Protein AF-A0A9E2Q0Q5-F1 (afdb_monomer_lite)

Radius of gyration: 14.55 Å; chains: 1; bounding box: 41×34×31 Å

Sequence (97 aa):
NTVNPRRARIRVMRDGNRYYPVIAGPFVDAACTSKQFIVIGDQTYDMCALCRASCPQKPYFIEAETGIPLKCDFCGIPPSPSCVRWCNSGALELVED

Structure (mmCIF, N/CA/C/O backbone):
data_AF-A0A9E2Q0Q5-F1
#
_entry.id   AF-A0A9E2Q0Q5-F1
#
loop_
_atom_site.group_PDB
_atom_site.id
_atom_site.type_symbol
_atom_site.label_atom_id
_atom_site.label_alt_id
_atom_site.label_comp_id
_atom_site.label_asym_id
_atom_site.label_entity_id
_atom_site.label_seq_id
_atom_site.pdbx_PDB_ins_code
_atom_site.Cartn_x
_atom_site.Cartn_y
_atom_site.Cartn_z
_atom_site.occupancy
_atom_site.B_iso_or_equiv
_atom_site.auth_seq_id
_atom_site.auth_comp_id
_atom_site.auth_asym_id
_atom_site.auth_atom_id
_atom_site.pdbx_PDB_model_num
ATOM 1 N N . ASN A 1 1 ? 23.409 -2.330 2.910 1.00 53.19 1 ASN A N 1
ATOM 2 C CA . ASN A 1 1 ? 21.984 -2.236 2.530 1.00 53.19 1 ASN A CA 1
ATOM 3 C C . ASN A 1 1 ? 21.257 -1.322 3.493 1.00 53.19 1 ASN A C 1
ATOM 5 O O . ASN A 1 1 ? 21.136 -1.6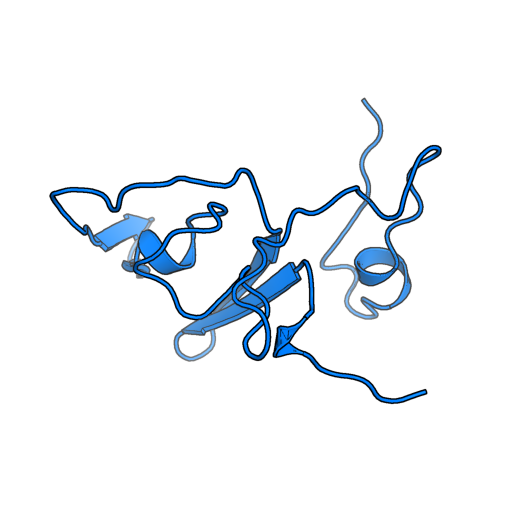70 4.659 1.00 53.19 1 ASN A O 1
ATOM 9 N N . THR A 1 2 ? 20.812 -0.158 3.023 1.00 81.81 2 THR A N 1
ATOM 10 C CA . THR A 1 2 ? 19.992 0.773 3.812 1.00 81.81 2 THR A CA 1
ATOM 11 C C . THR A 1 2 ? 18.522 0.461 3.555 1.00 81.81 2 THR A C 1
ATOM 13 O O . THR A 1 2 ? 18.096 0.420 2.403 1.00 81.81 2 THR A O 1
ATOM 16 N N . VAL A 1 3 ? 17.748 0.220 4.612 1.00 84.81 3 VAL A N 1
ATOM 17 C CA . VAL A 1 3 ? 16.306 -0.050 4.518 1.00 84.81 3 VAL A CA 1
ATOM 18 C C . VAL A 1 3 ? 15.550 1.255 4.766 1.00 84.81 3 VAL A C 1
ATOM 20 O O . VAL A 1 3 ? 15.706 1.860 5.822 1.00 84.81 3 VAL A O 1
ATOM 23 N N . ASN A 1 4 ? 14.728 1.689 3.806 1.00 90.31 4 ASN A N 1
ATOM 24 C CA . ASN A 1 4 ? 13.882 2.880 3.936 1.00 90.31 4 ASN A CA 1
ATOM 25 C C . ASN A 1 4 ? 12.400 2.497 3.760 1.00 90.31 4 ASN A C 1
ATOM 27 O O . ASN A 1 4 ? 11.946 2.333 2.624 1.00 90.31 4 ASN A O 1
ATOM 31 N N . PRO A 1 5 ? 11.616 2.396 4.851 1.00 91.75 5 PRO A N 1
ATOM 32 C CA . PRO A 1 5 ? 10.185 2.093 4.782 1.00 91.75 5 PRO A CA 1
ATOM 33 C C . PRO A 1 5 ? 9.363 3.087 3.947 1.00 91.75 5 PRO A C 1
ATOM 35 O O . PRO A 1 5 ? 8.274 2.740 3.494 1.00 91.75 5 PRO A O 1
ATOM 38 N N . ARG A 1 6 ? 9.860 4.311 3.705 1.00 90.88 6 ARG A N 1
ATOM 39 C CA . ARG A 1 6 ? 9.184 5.294 2.839 1.00 90.88 6 ARG A CA 1
ATOM 40 C C . ARG A 1 6 ? 9.251 4.926 1.355 1.00 90.88 6 ARG A C 1
ATOM 42 O O . ARG A 1 6 ? 8.417 5.398 0.595 1.00 90.88 6 ARG A O 1
ATOM 49 N N . ARG A 1 7 ? 10.188 4.056 0.957 1.00 92.94 7 ARG A N 1
ATOM 50 C CA . ARG A 1 7 ? 10.315 3.527 -0.415 1.00 92.94 7 ARG A CA 1
ATOM 51 C C . ARG A 1 7 ? 9.603 2.181 -0.607 1.00 92.94 7 ARG A C 1
ATOM 53 O O . ARG A 1 7 ? 9.697 1.577 -1.673 1.00 92.94 7 ARG A O 1
ATOM 60 N N . ALA A 1 8 ? 8.909 1.681 0.417 1.00 94.88 8 ALA A N 1
ATOM 61 C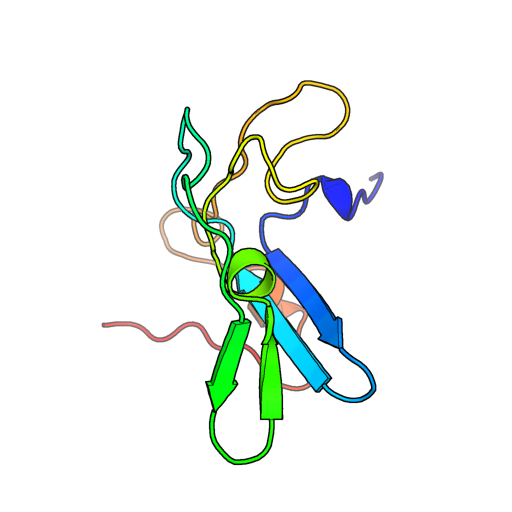 CA . ALA A 1 8 ? 8.202 0.412 0.333 1.00 94.88 8 ALA A CA 1
ATOM 62 C C . ALA A 1 8 ? 6.966 0.512 -0.579 1.00 94.88 8 ALA A C 1
ATOM 64 O O . ALA A 1 8 ? 6.190 1.465 -0.515 1.00 94.88 8 ALA A O 1
ATOM 65 N N . ARG A 1 9 ? 6.749 -0.525 -1.396 1.00 97.12 9 ARG A N 1
ATOM 66 C CA . ARG A 1 9 ? 5.563 -0.680 -2.266 1.00 97.12 9 ARG A CA 1
ATOM 67 C C . ARG A 1 9 ? 4.376 -1.334 -1.546 1.00 97.12 9 ARG A C 1
ATOM 69 O O . ARG A 1 9 ? 3.362 -1.634 -2.164 1.00 97.12 9 ARG A O 1
ATOM 76 N N . ILE A 1 10 ? 4.506 -1.558 -0.242 1.00 97.69 10 ILE A N 1
ATOM 77 C CA . ILE A 1 10 ? 3.465 -2.009 0.679 1.00 97.69 10 ILE A CA 1
ATOM 78 C C . ILE A 1 10 ? 3.625 -1.229 1.980 1.00 97.69 10 ILE A C 1
ATOM 80 O O . ILE A 1 10 ? 4.750 -0.990 2.426 1.00 97.69 10 ILE A O 1
ATOM 84 N N . ARG A 1 11 ? 2.514 -0.819 2.587 1.00 96.44 11 ARG A N 1
ATOM 85 C CA . ARG A 1 11 ? 2.514 -0.086 3.852 1.00 96.44 11 ARG A CA 1
ATOM 86 C C . ARG A 1 11 ? 1.456 -0.646 4.784 1.00 96.44 11 ARG A C 1
ATOM 88 O O . ARG A 1 11 ? 0.312 -0.815 4.383 1.00 96.44 11 ARG A O 1
ATOM 95 N N . VAL A 1 12 ? 1.838 -0.917 6.027 1.00 96.25 12 VAL A N 1
ATOM 96 C CA . VAL A 1 12 ? 0.884 -1.298 7.070 1.00 96.25 12 VAL A CA 1
ATOM 97 C C . VAL A 1 12 ? 0.309 -0.026 7.663 1.00 96.25 12 VAL A C 1
ATOM 99 O O . VAL A 1 12 ? 1.021 0.757 8.296 1.00 96.25 12 VAL A O 1
ATOM 102 N N . MET A 1 13 ? -0.975 0.191 7.430 1.00 95.38 13 MET A N 1
ATOM 103 C CA . MET A 1 13 ? -1.712 1.281 8.039 1.00 95.38 13 MET A CA 1
ATOM 104 C C . MET A 1 13 ? -2.150 0.839 9.429 1.00 95.38 13 MET A C 1
ATOM 106 O O . MET A 1 13 ? -2.670 -0.265 9.603 1.00 95.38 13 MET A O 1
ATOM 110 N N . ARG A 1 14 ? -1.886 1.687 10.422 1.00 94.19 14 ARG A N 1
ATOM 111 C CA . ARG A 1 14 ? -2.219 1.428 11.819 1.00 94.19 14 ARG A CA 1
ATOM 112 C C . ARG A 1 14 ? -3.283 2.411 12.268 1.00 94.19 14 ARG A C 1
ATOM 114 O O . ARG A 1 14 ? -3.067 3.617 12.187 1.00 94.19 14 ARG A O 1
ATOM 121 N N . ASP A 1 15 ? -4.377 1.881 12.791 1.00 92.06 15 ASP A N 1
ATOM 122 C CA . ASP A 1 15 ? -5.470 2.658 13.366 1.00 92.06 15 ASP A CA 1
ATOM 123 C C . ASP A 1 15 ? -5.891 2.028 14.704 1.00 92.06 15 ASP A C 1
ATOM 125 O O . ASP A 1 15 ? -6.614 1.028 14.761 1.00 92.06 15 ASP A O 1
ATOM 129 N N . GLY A 1 16 ? -5.336 2.557 15.798 1.00 91.50 16 GLY A N 1
ATOM 130 C CA . GLY A 1 16 ? -5.419 1.938 17.121 1.00 91.50 16 GLY A CA 1
ATOM 131 C C . GLY A 1 16 ? -4.752 0.557 17.145 1.00 91.50 16 GLY A C 1
ATOM 132 O O . GLY A 1 16 ? -3.544 0.438 16.899 1.00 91.50 16 GLY A O 1
ATOM 133 N N . ASN A 1 17 ? -5.556 -0.474 17.425 1.00 92.06 17 ASN A N 1
ATOM 134 C CA . ASN A 1 17 ? -5.157 -1.889 17.423 1.00 92.06 17 ASN A CA 1
ATOM 135 C C . ASN A 1 17 ? -5.427 -2.593 16.080 1.00 92.06 17 ASN A C 1
ATOM 137 O O . ASN A 1 17 ? -5.297 -3.812 15.983 1.00 92.06 17 ASN A O 1
ATOM 141 N N . ARG A 1 18 ? -5.818 -1.844 15.043 1.00 91.31 18 ARG A N 1
ATOM 142 C CA . ARG A 1 18 ? -6.080 -2.370 13.701 1.00 91.31 18 ARG A CA 1
ATOM 143 C C . ARG A 1 18 ? -4.856 -2.153 12.822 1.00 91.31 18 ARG A C 1
ATOM 145 O O . ARG A 1 18 ? -4.281 -1.063 12.814 1.00 91.31 18 ARG A O 1
ATOM 152 N N . TYR A 1 19 ? -4.494 -3.183 12.064 1.00 94.94 19 TYR A N 1
ATOM 153 C CA . TYR A 1 19 ? -3.343 -3.186 11.167 1.00 94.94 19 TYR A CA 1
ATOM 154 C C . TYR A 1 19 ? -3.784 -3.729 9.817 1.00 94.94 19 TYR A C 1
ATOM 156 O O . TYR A 1 19 ? -4.161 -4.893 9.718 1.00 94.94 19 TYR A O 1
ATOM 164 N N . TYR A 1 20 ? -3.755 -2.893 8.785 1.00 94.50 20 TYR A N 1
ATOM 165 C CA . TYR A 1 20 ? -4.175 -3.291 7.446 1.00 94.50 20 TYR A CA 1
ATOM 166 C C . TYR A 1 20 ? -3.056 -2.997 6.437 1.00 94.50 20 TYR A C 1
ATOM 168 O O . TYR A 1 20 ? -2.695 -1.833 6.230 1.00 94.50 20 TYR A O 1
ATOM 176 N N . PRO A 1 21 ? -2.442 -4.038 5.842 1.00 96.88 21 PRO A N 1
ATOM 177 C CA . PRO A 1 21 ? -1.440 -3.868 4.802 1.00 96.88 21 PRO A CA 1
ATOM 178 C C . PRO A 1 21 ? -2.095 -3.398 3.500 1.00 96.88 21 PRO A C 1
ATOM 180 O O . PRO A 1 21 ? -3.021 -4.022 2.992 1.00 96.88 21 PRO A O 1
ATOM 183 N N . VAL A 1 22 ? -1.583 -2.309 2.933 1.00 97.69 22 VAL A N 1
ATOM 184 C CA . VAL A 1 22 ? -2.046 -1.737 1.665 1.00 97.69 22 VAL A CA 1
ATOM 185 C C . VAL A 1 22 ? -0.880 -1.712 0.686 1.00 97.69 22 VAL A C 1
ATOM 187 O O . VAL A 1 22 ? 0.185 -1.165 0.979 1.00 97.69 22 VAL A O 1
ATOM 190 N N . ILE A 1 23 ? -1.069 -2.318 -0.484 1.00 97.62 23 ILE A N 1
ATOM 191 C CA . ILE A 1 23 ? -0.073 -2.328 -1.560 1.00 97.62 23 ILE A CA 1
ATOM 192 C C . ILE A 1 23 ? -0.240 -1.116 -2.479 1.00 97.62 23 ILE A C 1
ATOM 194 O O . ILE A 1 23 ? -1.359 -0.725 -2.821 1.00 97.62 23 ILE A O 1
ATOM 198 N N . ALA A 1 24 ? 0.882 -0.562 -2.927 1.00 98.12 24 ALA A N 1
ATOM 199 C CA . ALA A 1 24 ? 0.925 0.552 -3.860 1.00 98.12 24 ALA A CA 1
ATOM 200 C C . ALA A 1 24 ? 0.283 0.166 -5.202 1.00 98.12 24 ALA A C 1
ATOM 202 O O . ALA A 1 24 ? 0.580 -0.884 -5.781 1.00 98.12 24 ALA A O 1
ATOM 203 N N . GLY A 1 25 ? -0.616 1.014 -5.682 1.00 97.50 25 GLY A N 1
ATOM 204 C CA . GLY A 1 25 ? -1.385 0.854 -6.909 1.00 97.50 25 GLY A CA 1
ATOM 205 C C . GLY A 1 25 ? -0.976 1.857 -7.993 1.00 97.50 25 GLY A C 1
ATOM 206 O O . GLY A 1 25 ? 0.175 2.286 -8.034 1.00 97.50 25 GLY A O 1
ATOM 207 N N . PRO A 1 26 ? -1.898 2.209 -8.907 1.00 96.50 26 PRO A N 1
ATOM 208 C CA . PRO A 1 26 ? -1.634 3.174 -9.971 1.00 96.50 26 PRO A CA 1
ATOM 209 C C . PRO A 1 26 ? -1.296 4.578 -9.452 1.00 96.50 26 PRO A C 1
ATOM 211 O O . PRO A 1 26 ? -1.755 4.994 -8.386 1.00 96.50 26 PRO A O 1
ATOM 214 N N . PHE A 1 27 ? -0.519 5.317 -10.239 1.00 97.00 27 PHE A N 1
ATOM 215 C CA . PHE A 1 27 ? -0.348 6.757 -10.072 1.00 97.00 27 PHE A CA 1
ATOM 216 C C . PHE A 1 27 ? -1.614 7.500 -10.507 1.00 97.00 27 PHE A C 1
ATOM 218 O O . PHE A 1 27 ? -2.275 7.089 -11.461 1.00 97.00 27 PHE A O 1
ATOM 225 N N . VAL A 1 28 ? -1.920 8.590 -9.806 1.00 96.75 28 VAL A N 1
ATOM 226 C CA . VAL A 1 28 ? -2.931 9.574 -10.201 1.00 96.75 28 VAL A CA 1
ATOM 227 C C . VAL A 1 28 ? -2.319 10.967 -10.095 1.00 96.75 28 VAL A C 1
ATOM 229 O O . VAL A 1 28 ? -1.621 11.269 -9.126 1.00 96.75 28 VAL A O 1
ATOM 232 N N . ASP A 1 29 ? -2.576 11.804 -11.089 1.00 95.62 29 ASP A N 1
ATOM 233 C CA . ASP A 1 29 ? -2.070 13.175 -11.190 1.00 95.62 29 ASP A CA 1
ATOM 234 C C . ASP A 1 29 ? -2.890 14.178 -10.365 1.00 95.62 29 ASP A C 1
ATOM 236 O O . ASP A 1 29 ? -2.358 15.194 -9.920 1.00 95.62 29 ASP A O 1
ATOM 240 N N . ALA A 1 30 ? -4.159 13.863 -10.095 1.00 95.50 30 ALA A N 1
ATOM 241 C CA . ALA A 1 30 ? -5.059 14.676 -9.289 1.00 95.50 30 ALA A CA 1
ATOM 242 C C . A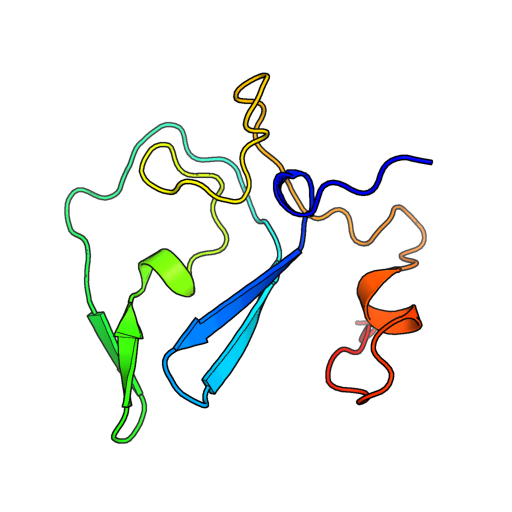LA A 1 30 ? -5.531 13.965 -8.009 1.00 95.50 30 ALA A C 1
ATOM 244 O O . ALA A 1 30 ? -5.604 12.737 -7.910 1.00 95.50 30 ALA A O 1
ATOM 245 N N . ALA 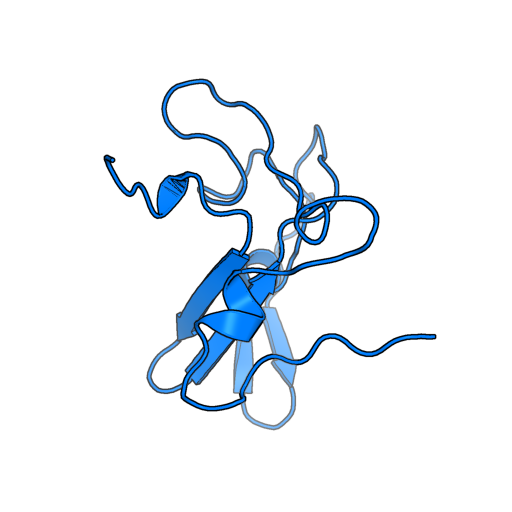A 1 31 ? -5.876 14.767 -7.002 1.00 95.56 31 ALA A N 1
ATOM 246 C CA . ALA A 1 31 ? -6.566 14.299 -5.807 1.00 95.56 31 ALA A CA 1
ATOM 247 C C . ALA A 1 31 ? -8.085 14.261 -6.029 1.00 95.56 31 ALA A C 1
ATOM 249 O O . ALA A 1 31 ? -8.626 15.015 -6.837 1.00 95.56 31 ALA A O 1
ATOM 250 N N . CYS A 1 32 ? -8.788 13.424 -5.263 1.00 95.75 32 CYS A N 1
ATOM 251 C CA . CYS A 1 32 ? -10.247 13.457 -5.225 1.00 95.75 32 CYS A CA 1
ATOM 252 C C . CYS A 1 32 ? -10.741 14.806 -4.682 1.00 95.75 32 CYS A C 1
ATOM 254 O O . CYS A 1 32 ? -10.185 15.330 -3.715 1.00 95.75 32 CYS A O 1
ATOM 256 N N . THR A 1 33 ? -11.835 15.324 -5.246 1.00 96.19 33 THR A N 1
ATOM 257 C CA . THR A 1 33 ? -12.491 16.554 -4.767 1.00 96.19 33 THR A CA 1
ATOM 258 C C . THR A 1 33 ? -13.053 16.397 -3.355 1.00 96.19 33 THR A C 1
ATOM 260 O O . THR A 1 33 ? -13.113 17.360 -2.596 1.00 96.19 33 THR A O 1
ATOM 263 N N . SER A 1 34 ? -13.443 15.177 -2.983 1.00 93.31 34 SER A N 1
ATOM 264 C CA . SER A 1 34 ? -13.915 14.840 -1.646 1.00 93.31 34 SER A CA 1
ATOM 265 C C . SER A 1 34 ? -13.102 13.690 -1.061 1.00 93.31 34 SER A C 1
ATOM 267 O O . SER A 1 34 ? -12.803 12.691 -1.718 1.00 93.31 34 SER A O 1
ATOM 269 N N . LYS A 1 35 ? -12.740 13.845 0.211 1.00 91.50 35 LYS A N 1
ATOM 270 C CA . LYS A 1 35 ? -12.241 12.757 1.050 1.00 91.50 35 LYS A CA 1
ATOM 271 C C . LYS A 1 35 ? -13.404 12.256 1.879 1.00 91.50 35 LYS A C 1
ATOM 273 O O . LYS A 1 35 ? -14.212 13.057 2.345 1.00 91.50 35 LYS A O 1
ATOM 278 N N . GLN A 1 36 ? -13.487 10.949 2.057 1.00 93.88 36 GLN A N 1
ATOM 279 C CA . GLN A 1 36 ? -14.579 10.341 2.799 1.00 93.88 36 GLN A CA 1
ATOM 280 C C . GLN A 1 36 ? -14.020 9.338 3.795 1.00 93.88 36 GLN A C 1
ATOM 282 O O . GLN A 1 36 ? -12.961 8.743 3.585 1.00 93.88 36 GLN A O 1
ATOM 287 N N . PHE A 1 37 ? -14.767 9.161 4.873 1.00 95.06 37 PHE A N 1
ATOM 288 C CA . PHE A 1 37 ? -14.627 8.020 5.752 1.00 95.06 37 PHE A CA 1
ATOM 289 C C . PHE A 1 37 ? -15.665 6.980 5.346 1.00 95.06 37 PHE A C 1
ATOM 291 O O . PHE A 1 37 ? -16.774 7.337 4.945 1.00 95.06 37 PHE A O 1
ATOM 298 N N . ILE A 1 38 ? -15.307 5.708 5.453 1.00 93.69 38 ILE A N 1
ATOM 299 C CA . ILE A 1 38 ? -16.233 4.594 5.259 1.00 93.69 38 ILE A CA 1
ATOM 300 C C . ILE A 1 38 ? -16.441 3.878 6.588 1.00 93.69 38 ILE A C 1
ATOM 302 O O . ILE A 1 38 ? -15.495 3.703 7.356 1.00 93.69 38 ILE A O 1
ATOM 306 N N . VAL A 1 39 ? -17.680 3.475 6.858 1.00 95.06 39 VAL A N 1
ATOM 307 C CA . VAL A 1 39 ? -18.021 2.631 8.005 1.00 95.06 39 VAL A CA 1
ATOM 308 C C . VAL A 1 39 ? -18.163 1.196 7.509 1.00 95.06 39 VAL A C 1
ATOM 310 O O . VAL A 1 39 ? -18.941 0.935 6.593 1.00 95.06 39 VAL A O 1
ATOM 313 N N . ILE A 1 40 ? -17.396 0.276 8.087 1.00 90.81 40 ILE A N 1
ATOM 314 C CA . ILE A 1 40 ? -17.465 -1.161 7.802 1.00 90.81 40 ILE A CA 1
ATOM 315 C C . ILE A 1 40 ? -17.707 -1.859 9.139 1.00 90.81 40 ILE A C 1
ATOM 317 O O . ILE A 1 40 ? -16.856 -1.816 10.027 1.00 90.81 40 ILE A O 1
ATOM 321 N N . GLY A 1 41 ? -18.884 -2.467 9.299 1.00 91.25 41 GLY A N 1
ATOM 322 C CA . GLY A 1 41 ? -19.336 -2.949 10.605 1.00 91.25 41 GLY A CA 1
ATOM 323 C C . GLY A 1 41 ? -19.564 -1.784 11.572 1.00 91.25 41 GLY A C 1
ATOM 324 O O . GLY A 1 41 ? -20.283 -0.842 11.249 1.00 91.25 41 GLY A O 1
ATOM 325 N N . ASP A 1 42 ? -18.936 -1.841 12.741 1.00 92.31 42 ASP A N 1
ATOM 326 C CA . ASP A 1 42 ? -18.939 -0.793 13.770 1.00 92.31 42 ASP A CA 1
ATOM 327 C C . ASP A 1 42 ? -17.693 0.113 13.707 1.00 92.31 42 ASP A C 1
ATOM 329 O O . ASP A 1 42 ? -17.460 0.933 14.595 1.00 92.31 42 ASP A O 1
ATOM 333 N N . GLN A 1 43 ? -16.879 -0.032 12.658 1.00 91.81 43 GLN A N 1
ATOM 334 C CA . GLN A 1 43 ? -15.583 0.621 12.539 1.00 91.81 43 GLN A CA 1
ATOM 335 C C . GLN A 1 43 ? -15.568 1.672 11.430 1.00 91.81 43 GLN A C 1
ATOM 337 O O . GLN A 1 43 ? -15.960 1.409 10.294 1.00 91.81 43 GLN A O 1
ATOM 342 N N . THR A 1 44 ? -15.020 2.846 11.740 1.00 94.81 44 THR A N 1
ATOM 343 C CA . THR A 1 44 ? -14.775 3.918 10.766 1.00 94.81 44 THR A CA 1
ATOM 344 C C . THR A 1 44 ? -13.344 3.836 10.234 1.00 94.81 44 THR A C 1
ATOM 346 O O . THR A 1 44 ? -12.403 3.631 11.008 1.00 94.81 44 THR A O 1
ATOM 349 N N . TYR A 1 45 ? -13.183 4.017 8.922 1.00 93.62 45 TYR A N 1
ATOM 350 C CA . TYR A 1 45 ? -11.909 3.988 8.205 1.00 93.62 45 TYR A CA 1
ATOM 351 C C . TYR A 1 45 ? -11.746 5.232 7.337 1.00 93.62 45 TYR A C 1
ATOM 353 O O . TYR A 1 45 ? -12.669 5.629 6.626 1.00 93.62 45 TYR A O 1
ATOM 361 N N . ASP A 1 46 ? -10.547 5.814 7.335 1.00 94.31 46 ASP A N 1
ATOM 362 C CA . ASP A 1 46 ? -10.157 6.799 6.325 1.00 94.31 46 ASP A CA 1
ATOM 363 C C . ASP A 1 46 ? -9.999 6.095 4.968 1.00 94.31 46 ASP A C 1
ATOM 365 O O . ASP A 1 46 ? -9.117 5.246 4.794 1.00 94.31 46 ASP A O 1
ATOM 369 N N . MET A 1 47 ? -10.821 6.449 3.974 1.00 94.94 47 MET A N 1
ATOM 370 C CA . MET A 1 47 ? -10.698 5.844 2.645 1.00 94.94 47 MET A CA 1
ATOM 371 C C . MET A 1 47 ? -9.355 6.157 1.985 1.00 94.94 47 MET A C 1
ATOM 373 O O . MET A 1 47 ? -8.867 5.351 1.190 1.00 94.94 47 MET A O 1
ATOM 377 N N . CYS A 1 48 ? -8.723 7.296 2.293 1.00 95.44 48 CYS A N 1
ATOM 378 C CA . CYS A 1 48 ? -7.389 7.588 1.779 1.00 95.44 48 CYS A CA 1
ATOM 379 C C . CYS A 1 48 ? -6.375 6.555 2.279 1.00 95.44 48 CYS A C 1
ATOM 381 O O . CYS A 1 48 ? -5.520 6.145 1.489 1.00 95.44 48 CYS A O 1
ATOM 383 N N . ALA A 1 49 ? -6.517 6.091 3.527 1.00 94.31 49 ALA A N 1
ATOM 384 C CA . ALA A 1 49 ? -5.656 5.073 4.119 1.00 94.31 49 ALA A CA 1
ATOM 385 C C . ALA A 1 49 ? -5.809 3.699 3.456 1.00 94.31 49 ALA A C 1
ATOM 387 O O . ALA A 1 49 ? -4.825 2.976 3.333 1.00 94.31 49 ALA A O 1
ATOM 388 N N . LEU A 1 50 ? -7.010 3.360 2.982 1.00 94.38 50 LEU A N 1
ATOM 389 C CA . LEU A 1 50 ? -7.275 2.128 2.225 1.00 94.38 50 LEU A CA 1
ATOM 390 C C . LEU A 1 50 ? -6.923 2.258 0.734 1.00 94.38 50 LEU A C 1
ATOM 392 O O . LEU A 1 50 ? -6.701 1.267 0.036 1.00 94.38 50 LEU A O 1
ATOM 396 N N . CYS A 1 51 ? -6.878 3.487 0.222 1.00 95.88 51 CYS A N 1
ATOM 397 C CA . CYS A 1 51 ? -6.644 3.760 -1.184 1.00 95.88 51 CYS A CA 1
ATOM 398 C C . CYS A 1 51 ? -5.211 3.392 -1.597 1.00 95.88 51 CYS A C 1
ATOM 400 O O . CYS A 1 51 ? -4.225 3.918 -1.075 1.00 95.88 51 CYS A O 1
ATOM 402 N N . ARG A 1 52 ? -5.104 2.573 -2.644 1.00 97.62 52 ARG A N 1
ATOM 403 C CA . ARG A 1 52 ? -3.829 2.104 -3.203 1.00 97.62 52 ARG A CA 1
ATOM 404 C C . ARG A 1 52 ? -3.101 3.148 -4.053 1.00 97.62 52 ARG A C 1
ATOM 406 O O . ARG A 1 52 ? -1.917 2.988 -4.310 1.00 97.62 52 ARG A O 1
ATOM 413 N N . ALA A 1 53 ? -3.780 4.198 -4.513 1.00 97.56 53 ALA A N 1
ATOM 414 C CA . ALA A 1 53 ? -3.201 5.131 -5.478 1.00 97.56 53 ALA A CA 1
ATOM 415 C C . ALA A 1 53 ? -1.968 5.865 -4.926 1.00 97.56 53 ALA A C 1
ATOM 417 O O . ALA A 1 53 ? -1.986 6.320 -3.776 1.00 97.56 53 ALA A O 1
ATOM 418 N N . SER A 1 54 ? -0.947 6.043 -5.763 1.00 97.19 54 SER A N 1
ATOM 419 C CA . SER A 1 54 ? 0.099 7.042 -5.541 1.00 97.19 54 SER A CA 1
ATOM 420 C C . SER A 1 54 ? -0.472 8.410 -5.915 1.00 97.19 54 SER A C 1
ATOM 422 O O . SER A 1 54 ? -0.494 8.775 -7.087 1.00 97.19 54 SER A O 1
ATOM 424 N N . CYS A 1 55 ? -1.000 9.121 -4.922 1.00 96.12 55 CYS A N 1
ATOM 425 C CA . CYS A 1 55 ? -1.794 10.340 -5.081 1.00 96.12 55 CYS A CA 1
ATOM 426 C C . CYS A 1 55 ? -1.061 11.536 -4.464 1.00 96.12 55 CYS A C 1
ATOM 428 O O . CYS A 1 55 ? -0.549 11.386 -3.350 1.00 96.12 55 CYS A O 1
ATOM 430 N N . PRO A 1 56 ? -1.096 12.732 -5.086 1.00 93.06 56 PRO A N 1
ATOM 431 C CA . PRO A 1 56 ? -0.410 13.930 -4.583 1.00 93.06 56 PRO A CA 1
ATOM 432 C C . PRO A 1 56 ? -0.843 14.360 -3.172 1.00 93.06 56 PRO A C 1
ATOM 434 O O . PRO A 1 56 ? -0.135 15.093 -2.493 1.00 93.06 56 PRO A O 1
ATOM 437 N N . GLN A 1 57 ? -2.001 13.894 -2.703 1.00 92.00 57 GLN A N 1
ATOM 438 C CA . GLN A 1 57 ? -2.551 14.248 -1.398 1.00 92.00 57 GLN A CA 1
ATOM 439 C C . GLN A 1 57 ? -2.003 13.405 -0.234 1.00 92.00 57 GLN A C 1
ATOM 441 O O . GLN A 1 57 ? -2.207 13.773 0.929 1.00 92.00 57 GLN A O 1
ATOM 446 N N . LYS A 1 58 ? -1.379 12.255 -0.519 1.00 91.25 58 LYS A N 1
ATOM 447 C CA . LYS A 1 58 ? -0.984 11.258 0.487 1.00 91.25 58 LYS A CA 1
ATOM 448 C C . LYS A 1 58 ? 0.546 11.172 0.567 1.00 91.25 58 LYS A C 1
ATOM 450 O O . LYS A 1 58 ? 1.199 11.107 -0.466 1.00 91.25 58 LYS A O 1
ATOM 455 N N . PRO A 1 59 ? 1.141 11.087 1.770 1.00 90.06 59 PRO A N 1
ATOM 456 C CA . PRO A 1 59 ? 2.598 11.044 1.936 1.00 90.06 59 PRO A CA 1
ATOM 457 C C . PRO A 1 59 ? 3.203 9.637 1.743 1.00 90.06 59 PRO A C 1
ATOM 459 O O . PRO A 1 59 ? 4.321 9.381 2.191 1.00 90.06 59 PRO A O 1
ATOM 462 N N . TYR A 1 60 ? 2.454 8.694 1.164 1.00 93.38 60 TYR A N 1
ATOM 463 C CA . TYR A 1 60 ? 2.852 7.298 0.970 1.00 93.38 60 TYR A CA 1
ATOM 464 C C . TYR A 1 60 ? 2.617 6.850 -0.469 1.00 93.38 60 TYR A C 1
ATOM 466 O O . TYR A 1 60 ? 1.800 7.423 -1.184 1.00 93.38 60 TYR A O 1
ATOM 474 N N . PHE A 1 61 ? 3.355 5.807 -0.861 1.00 96.69 61 PHE A N 1
ATOM 475 C CA . PHE A 1 61 ? 3.488 5.343 -2.245 1.00 96.69 61 PHE A CA 1
ATOM 476 C C . PHE A 1 61 ? 4.111 6.381 -3.186 1.00 96.69 61 PHE A C 1
ATOM 478 O O . PHE A 1 61 ? 3.972 6.271 -4.393 1.00 96.69 61 PHE A O 1
ATOM 485 N N . ILE A 1 62 ? 4.840 7.346 -2.629 1.00 94.56 62 ILE A N 1
ATOM 486 C CA . ILE A 1 62 ? 5.664 8.317 -3.342 1.00 94.56 62 ILE A CA 1
ATOM 487 C C . ILE A 1 62 ? 7.019 8.326 -2.641 1.00 94.56 62 ILE A C 1
ATOM 489 O O . ILE A 1 62 ? 7.083 8.379 -1.408 1.00 94.56 62 ILE A O 1
ATOM 493 N N . GLU A 1 63 ? 8.098 8.242 -3.410 1.00 92.44 63 GLU A N 1
ATOM 494 C CA . GLU A 1 63 ? 9.446 8.387 -2.878 1.00 92.44 63 GLU A CA 1
ATOM 495 C C . GLU A 1 63 ? 9.639 9.807 -2.331 1.00 92.44 63 GLU A C 1
ATOM 497 O O . GLU A 1 63 ? 9.402 10.795 -3.019 1.00 92.44 63 GLU A O 1
ATOM 502 N N . ALA A 1 64 ? 10.055 9.912 -1.072 1.00 81.19 64 ALA A N 1
ATOM 503 C CA . ALA A 1 64 ? 10.072 11.180 -0.353 1.00 81.19 64 ALA A CA 1
ATOM 504 C C . ALA A 1 64 ? 11.096 12.175 -0.901 1.00 81.19 64 ALA A C 1
ATOM 506 O O . ALA A 1 64 ? 10.905 13.382 -0.795 1.00 81.19 64 ALA A O 1
ATOM 507 N N . GLU A 1 65 ? 12.194 11.648 -1.427 1.00 85.00 65 GLU A N 1
ATOM 508 C CA . GLU A 1 65 ? 13.348 12.408 -1.875 1.00 85.00 65 GLU A CA 1
ATOM 50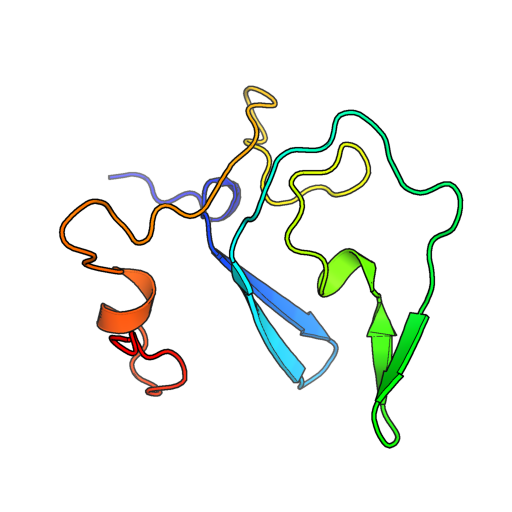9 C C . GLU A 1 65 ? 13.183 12.890 -3.324 1.00 85.00 65 GLU A C 1
ATOM 511 O O . GLU A 1 65 ? 13.635 13.978 -3.665 1.00 85.00 65 GLU A O 1
ATOM 516 N N . THR A 1 66 ? 12.524 12.094 -4.171 1.00 90.38 66 THR A N 1
ATOM 517 C CA . THR A 1 66 ? 12.423 12.334 -5.622 1.00 90.38 66 THR A CA 1
ATOM 518 C C . THR A 1 66 ? 11.012 12.692 -6.086 1.00 90.38 66 THR A C 1
ATOM 520 O O . THR A 1 66 ? 10.843 13.185 -7.197 1.00 90.38 66 THR A O 1
ATOM 523 N N . GLY A 1 67 ? 9.987 12.416 -5.276 1.00 89.94 67 GLY A N 1
ATOM 524 C CA . GLY A 1 67 ? 8.588 12.540 -5.681 1.00 89.94 67 GLY A CA 1
ATOM 525 C C . GLY A 1 67 ? 8.120 11.450 -6.651 1.00 89.94 67 GLY A C 1
ATOM 526 O O . GLY A 1 67 ? 7.014 11.549 -7.177 1.00 89.94 67 GLY A O 1
ATOM 527 N N . ILE A 1 68 ? 8.927 10.410 -6.900 1.00 93.75 68 ILE A N 1
ATOM 528 C CA . ILE A 1 68 ? 8.589 9.358 -7.862 1.00 93.75 68 ILE A CA 1
ATOM 529 C C . ILE A 1 68 ? 7.456 8.473 -7.309 1.00 93.75 68 ILE A C 1
ATOM 531 O O . ILE A 1 68 ? 7.595 7.912 -6.215 1.00 93.75 68 ILE A O 1
ATOM 535 N N . PRO A 1 69 ? 6.352 8.294 -8.059 1.00 96.31 69 PRO A N 1
ATOM 536 C CA . PRO A 1 69 ? 5.292 7.353 -7.720 1.00 96.31 69 PRO A CA 1
ATOM 537 C C . PRO A 1 69 ? 5.803 5.916 -7.600 1.00 96.31 69 PRO A C 1
ATOM 539 O O . PRO A 1 69 ? 6.516 5.411 -8.468 1.00 96.31 69 PRO A O 1
ATOM 542 N N . LEU A 1 70 ? 5.385 5.225 -6.547 1.00 97.06 70 LEU A N 1
ATOM 543 C CA . LEU A 1 70 ? 5.689 3.818 -6.314 1.00 97.06 70 LEU A CA 1
ATOM 544 C C . LEU A 1 70 ? 4.479 2.965 -6.696 1.00 97.06 70 LEU A C 1
ATOM 546 O O . LEU A 1 70 ? 3.338 3.315 -6.403 1.00 97.06 70 LEU A O 1
ATOM 550 N N . LYS A 1 71 ? 4.736 1.801 -7.295 1.00 97.31 71 LYS A N 1
ATOM 551 C CA . LYS A 1 71 ? 3.719 0.803 -7.645 1.00 97.31 71 LYS A CA 1
ATOM 552 C C . LYS A 1 71 ? 4.230 -0.589 -7.292 1.00 97.31 71 LYS A C 1
ATOM 554 O O . LYS A 1 71 ? 5.405 -0.878 -7.507 1.00 97.31 71 LYS A O 1
ATOM 559 N N . CYS A 1 72 ? 3.371 -1.436 -6.727 1.00 97.88 72 CYS A N 1
ATOM 560 C CA . CYS A 1 72 ? 3.700 -2.838 -6.496 1.00 97.88 72 CYS A CA 1
ATOM 561 C C . CYS A 1 72 ? 3.704 -3.598 -7.828 1.00 97.88 72 CYS A C 1
ATOM 563 O O . CYS A 1 72 ? 2.764 -3.499 -8.614 1.00 97.88 72 CYS A O 1
ATOM 565 N N . ASP A 1 73 ? 4.767 -4.356 -8.049 1.00 96.62 73 ASP A N 1
ATOM 566 C CA . ASP A 1 73 ? 5.044 -5.186 -9.221 1.00 96.62 73 ASP A CA 1
ATOM 567 C C . ASP A 1 73 ? 5.132 -6.675 -8.850 1.00 96.62 73 ASP A C 1
ATOM 569 O O . ASP A 1 73 ? 5.710 -7.459 -9.591 1.00 96.62 73 ASP A O 1
ATOM 573 N N . PHE A 1 74 ? 4.636 -7.050 -7.663 1.00 96.75 74 PHE A N 1
ATOM 574 C CA . PHE A 1 74 ? 4.756 -8.398 -7.086 1.00 96.75 74 PHE A CA 1
ATOM 575 C C . PHE A 1 74 ? 6.195 -8.948 -7.059 1.00 96.75 74 PHE A C 1
ATOM 577 O O . PHE A 1 74 ? 6.415 -10.158 -7.020 1.00 96.75 74 PHE A O 1
ATOM 584 N N . CYS A 1 75 ? 7.180 -8.044 -7.010 1.00 96.94 75 CYS A N 1
ATOM 585 C CA . CYS A 1 75 ? 8.605 -8.361 -7.080 1.00 96.94 75 CYS A CA 1
ATOM 586 C C . CYS A 1 75 ? 9.039 -9.045 -8.390 1.00 96.94 75 CYS A C 1
ATOM 588 O O . CYS A 1 75 ? 10.017 -9.790 -8.385 1.00 96.94 75 CYS A O 1
ATOM 590 N N . GLY A 1 76 ? 8.368 -8.741 -9.504 1.00 94.75 76 GLY A N 1
ATOM 591 C CA . GLY A 1 76 ? 8.782 -9.143 -10.847 1.00 94.75 76 GLY A CA 1
ATOM 592 C C . GLY A 1 76 ? 7.908 -10.229 -11.468 1.00 94.75 76 GLY A C 1
ATOM 593 O O . GLY A 1 76 ? 6.824 -10.543 -10.983 1.00 94.75 76 GLY A O 1
ATOM 594 N N . ILE A 1 77 ? 8.389 -10.763 -12.592 1.00 94.56 77 ILE A N 1
ATOM 595 C CA . ILE A 1 77 ? 7.762 -11.847 -13.352 1.00 94.56 77 ILE A CA 1
ATOM 596 C C . ILE A 1 77 ? 8.829 -12.946 -13.512 1.00 94.56 77 ILE A C 1
ATOM 598 O O . ILE A 1 77 ? 9.860 -12.673 -14.131 1.00 94.56 77 ILE A O 1
ATOM 602 N N . PRO A 1 78 ? 8.627 -14.157 -12.963 1.00 93.81 78 PRO A N 1
ATOM 603 C CA . PRO A 1 78 ? 7.451 -14.587 -12.201 1.00 93.81 78 PRO A CA 1
ATOM 604 C C . PRO A 1 78 ? 7.324 -13.866 -10.838 1.00 93.81 78 PRO A C 1
ATOM 606 O O . PRO A 1 78 ? 8.339 -13.432 -10.285 1.00 93.81 78 PRO A O 1
ATOM 609 N N . PRO A 1 79 ? 6.102 -13.727 -10.288 1.00 96.25 79 PRO A N 1
ATOM 610 C CA . PRO A 1 79 ? 5.882 -13.111 -8.979 1.00 96.25 79 PRO A CA 1
ATOM 611 C C . PRO A 1 79 ? 6.680 -13.793 -7.858 1.00 96.25 79 PRO A C 1
ATOM 613 O O . PRO A 1 79 ? 6.619 -15.006 -7.684 1.00 96.25 79 PRO A O 1
ATOM 616 N N . SER A 1 80 ? 7.404 -13.008 -7.055 1.00 96.44 80 SER A N 1
ATOM 617 C CA . SER A 1 80 ? 8.150 -13.504 -5.883 1.00 96.44 80 SER A CA 1
ATOM 618 C C . SER A 1 80 ? 8.107 -12.486 -4.729 1.00 96.44 80 SER A C 1
ATOM 620 O O . SER A 1 80 ? 9.138 -11.913 -4.343 1.00 96.44 80 SER A O 1
ATOM 622 N N . PRO A 1 81 ? 6.916 -12.205 -4.170 1.00 97.56 81 PRO A N 1
ATOM 623 C CA . PRO A 1 81 ? 6.703 -11.109 -3.237 1.00 97.56 81 PRO A CA 1
ATOM 624 C C . PRO A 1 81 ? 7.480 -11.301 -1.932 1.00 97.56 81 PRO A C 1
ATOM 626 O O . PRO A 1 81 ? 7.158 -12.130 -1.081 1.00 97.56 81 PRO A O 1
ATOM 629 N N . SER A 1 82 ? 8.483 -10.448 -1.726 1.00 96.69 82 SER A N 1
ATOM 630 C CA . SER A 1 82 ? 9.293 -10.469 -0.503 1.00 96.69 82 SER A CA 1
ATOM 631 C C . SER A 1 82 ? 8.457 -10.182 0.748 1.00 96.69 82 SER A C 1
ATOM 633 O O . SER A 1 82 ? 8.730 -10.737 1.806 1.00 96.69 82 SER A O 1
ATOM 635 N N . CYS A 1 83 ? 7.412 -9.356 0.643 1.00 97.44 83 CYS A N 1
ATOM 636 C CA . CYS A 1 83 ? 6.517 -9.073 1.765 1.00 97.44 83 CYS A CA 1
ATOM 637 C C . CYS A 1 83 ? 5.783 -10.319 2.278 1.00 97.44 83 CYS A C 1
ATOM 639 O O . CYS A 1 83 ? 5.604 -10.425 3.484 1.00 97.44 83 CYS A O 1
ATOM 641 N N . VAL A 1 84 ? 5.426 -11.263 1.400 1.00 97.81 84 VAL A N 1
ATOM 642 C CA . VAL A 1 84 ? 4.835 -12.556 1.783 1.00 97.81 84 VAL A CA 1
ATOM 643 C C . VAL A 1 84 ? 5.885 -13.411 2.489 1.00 97.81 84 VAL A C 1
ATOM 645 O O . VAL A 1 84 ? 5.678 -13.817 3.627 1.00 97.81 84 VAL A O 1
ATOM 648 N N . ARG A 1 85 ? 7.064 -13.588 1.872 1.00 97.00 85 ARG A N 1
ATOM 649 C CA . ARG A 1 85 ? 8.168 -14.394 2.429 1.00 97.00 85 ARG A CA 1
ATOM 650 C C . ARG A 1 85 ? 8.574 -13.980 3.848 1.00 97.00 85 ARG A C 1
ATOM 652 O O . ARG A 1 85 ? 8.925 -14.834 4.652 1.00 97.00 85 ARG A O 1
ATOM 659 N N . TRP A 1 86 ? 8.582 -12.679 4.133 1.00 96.44 86 TRP A N 1
ATOM 660 C CA . TRP A 1 86 ? 9.000 -12.137 5.431 1.00 96.44 86 TRP A CA 1
ATOM 661 C C . TRP A 1 86 ? 7.837 -11.939 6.421 1.00 96.44 86 TRP A C 1
ATOM 663 O O . TRP A 1 86 ? 8.063 -11.504 7.552 1.00 96.44 86 TRP A O 1
ATOM 673 N N . CYS A 1 87 ? 6.595 -12.244 6.032 1.00 97.12 87 CYS A N 1
ATOM 674 C CA . CYS A 1 87 ? 5.433 -12.140 6.910 1.00 97.12 87 CYS A CA 1
ATOM 675 C C . CYS A 1 87 ? 5.295 -13.393 7.786 1.00 97.12 87 CYS A C 1
ATOM 677 O O . CYS A 1 87 ? 4.522 -14.300 7.489 1.00 97.12 87 CYS A O 1
ATOM 679 N N . ASN A 1 88 ? 6.008 -13.421 8.915 1.00 96.62 88 ASN A N 1
ATOM 680 C CA . ASN A 1 88 ? 6.001 -14.568 9.837 1.00 96.62 88 ASN A CA 1
ATOM 681 C C . ASN A 1 88 ? 4.617 -14.903 10.426 1.00 96.62 88 ASN A C 1
ATOM 683 O O . ASN A 1 88 ? 4.421 -16.006 10.921 1.00 96.62 88 ASN A O 1
ATOM 687 N N . SER A 1 89 ? 3.666 -13.962 10.410 1.00 96.25 89 SER A N 1
ATOM 688 C CA . SER A 1 89 ? 2.302 -14.200 10.892 1.00 96.25 89 SER A CA 1
ATOM 689 C C . SER A 1 89 ? 1.407 -14.908 9.873 1.00 96.25 89 SER A C 1
ATOM 691 O O . SER A 1 89 ? 0.277 -15.237 10.218 1.00 96.25 89 SER A O 1
ATOM 693 N N . GLY A 1 90 ? 1.849 -15.065 8.619 1.00 95.50 90 GLY A N 1
ATOM 694 C CA . GLY A 1 90 ? 1.015 -15.601 7.539 1.00 95.50 90 GLY A CA 1
ATOM 695 C C . GLY A 1 90 ? -0.148 -14.687 7.138 1.00 95.50 90 GLY A C 1
ATOM 696 O O . GLY A 1 90 ? -1.123 -15.148 6.564 1.00 95.50 90 GLY A O 1
ATOM 697 N N . ALA A 1 91 ? -0.076 -13.385 7.442 1.00 97.12 91 ALA A N 1
ATOM 698 C CA . ALA A 1 91 ? -1.149 -12.435 7.119 1.00 97.12 91 ALA A CA 1
ATOM 699 C C . ALA A 1 91 ? -1.185 -12.031 5.632 1.00 97.12 91 ALA A C 1
ATOM 701 O O . ALA A 1 91 ? -2.089 -11.312 5.212 1.00 97.12 91 ALA A O 1
ATOM 702 N N . LEU A 1 92 ? -0.174 -12.431 4.857 1.00 97.69 92 LEU A N 1
ATOM 703 C CA . LEU A 1 92 ? -0.039 -12.153 3.434 1.00 97.69 92 LEU A CA 1
ATOM 704 C C . LEU A 1 92 ? 0.213 -13.468 2.703 1.00 97.69 92 LEU A C 1
ATOM 706 O O . LEU A 1 92 ? 1.075 -14.239 3.117 1.00 97.69 92 LEU A O 1
ATOM 710 N N . GLU A 1 93 ? -0.475 -13.663 1.586 1.00 96.69 93 GLU A N 1
ATOM 711 C CA . GLU A 1 93 ? -0.339 -14.825 0.712 1.00 96.69 93 GLU A CA 1
ATOM 712 C C . GLU A 1 93 ? -0.341 -14.357 -0.747 1.00 96.69 93 GLU A C 1
ATOM 714 O O . GLU A 1 93 ? -1.019 -13.387 -1.099 1.00 96.69 93 GLU A O 1
ATOM 719 N N . LEU A 1 94 ? 0.462 -15.013 -1.586 1.00 95.56 94 LEU A N 1
ATOM 72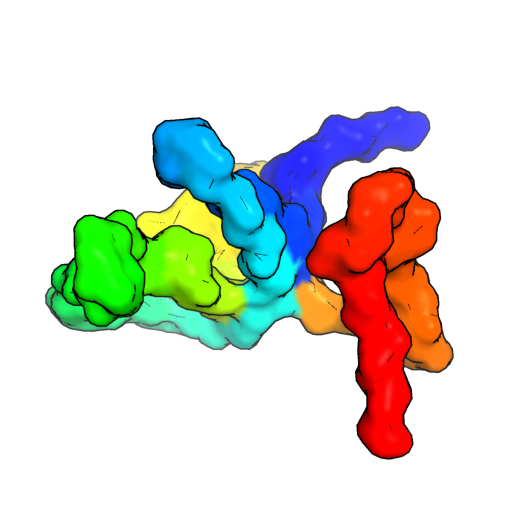0 C CA . LEU A 1 94 ? 0.341 -14.898 -3.035 1.00 95.56 94 LEU A CA 1
ATOM 721 C C . LEU A 1 94 ? -0.607 -16.005 -3.490 1.00 95.56 94 LEU A C 1
ATOM 723 O O . LEU A 1 94 ? -0.269 -17.175 -3.352 1.00 95.56 94 LEU A O 1
ATOM 727 N N . VAL A 1 95 ? -1.763 -15.622 -4.021 1.00 93.06 95 VAL A N 1
ATOM 728 C CA . VAL A 1 95 ? -2.724 -16.550 -4.619 1.00 93.06 95 VAL A CA 1
ATOM 729 C C . VAL A 1 95 ? -2.535 -16.488 -6.129 1.00 93.06 95 VAL A C 1
ATOM 731 O O . VAL A 1 95 ? -2.523 -15.395 -6.700 1.00 93.06 95 VAL A O 1
ATOM 734 N N . GLU A 1 96 ? -2.311 -17.644 -6.743 1.00 85.50 96 GLU A N 1
ATOM 735 C CA . GLU A 1 96 ? -2.304 -17.791 -8.198 1.00 85.50 96 GLU A CA 1
ATOM 736 C C . GLU A 1 96 ? -3.753 -17.827 -8.707 1.00 85.50 96 GLU A C 1
ATOM 738 O O . GLU A 1 96 ? -4.641 -18.290 -7.988 1.00 85.50 96 GLU A O 1
ATOM 743 N N . ASP A 1 97 ? -3.985 -17.288 -9.906 1.00 69.44 97 ASP A N 1
ATOM 744 C CA . ASP A 1 97 ? -5.298 -17.330 -10.568 1.00 69.44 97 ASP A CA 1
ATOM 745 C C . ASP A 1 97 ? -5.695 -18.762 -10.977 1.00 69.44 97 ASP A C 1
ATOM 747 O O . ASP A 1 97 ? -4.802 -19.532 -11.408 1.00 69.44 97 ASP A O 1
#

pLDDT: mean 93.68, std 5.87, range [53.19, 98.12]

Secondary structure (DSSP, 8-state):
----GGG-SEEEEEETTEEEEEE---B-SS--S---EEEETTEEEEHHHH--SB-TTSSSSB-TTT-PBP---TTSSS---HHHHT-TT--------

Foldseek 3Di:
DDDDPQQDQWDWDDDPPDTDIAGAAEEDPADDPDWDWDDDPNDIHGVVSNDNYLHPVDSHQARNPPRHGHHDPCVDVVRDNPCCVPPPVNPDDDDDD